Protein AF-A0A967LL56-F1 (afdb_monomer_lite)

Secondary structure (DSSP, 8-state):
-EEEEEEEEEETTTEEEEEEEEEETTEE-GGG-EEEEE-SS--S-TT-

Foldseek 3Di:
DKDKDKDWDDDPPDWIKIWIWMDDPNHTDVVPIDIDTDDDPPDPDPPD

pLDDT: mean 83.0, std 14.74, range [53.34, 97.81]

Sequence (48 aa):
RMIVCFDISHTQGAELVGSAVVFENGEPNKTEYRRFRIRGEWGNDDYR

Radius of gyration: 12.95 Å; chains: 1; bounding box: 30×16×30 Å

Structure (mmCIF, N/CA/C/O backbone):
data_AF-A0A967LL56-F1
#
_entry.id   AF-A0A967LL56-F1
#
loop_
_atom_site.group_PDB
_atom_site.id
_atom_site.type_symbol
_atom_site.label_atom_id
_atom_site.label_alt_id
_atom_site.label_comp_id
_atom_site.label_asym_id
_atom_site.label_entity_id
_atom_site.label_seq_id
_atom_site.pdbx_PDB_ins_code
_atom_site.Cartn_x
_atom_site.Cartn_y
_atom_site.Cartn_z
_atom_site.occupancy
_atom_site.B_iso_or_equiv
_atom_site.auth_seq_id
_atom_site.auth_comp_id
_atom_site.auth_asym_id
_atom_site.auth_atom_id
_atom_site.pdbx_PDB_model_num
ATOM 1 N N . ARG A 1 1 ? -15.753 -6.298 8.306 1.00 85.25 1 ARG A N 1
ATOM 2 C CA . ARG A 1 1 ? -15.585 -5.744 6.934 1.00 85.25 1 ARG A CA 1
ATOM 3 C C . ARG A 1 1 ? -14.145 -5.278 6.797 1.00 85.25 1 ARG A C 1
ATOM 5 O O . ARG A 1 1 ? -13.676 -4.615 7.710 1.00 85.25 1 ARG A O 1
ATOM 12 N N . MET A 1 2 ? -13.471 -5.618 5.702 1.00 93.94 2 MET A N 1
ATOM 13 C CA . MET A 1 2 ? -12.082 -5.230 5.439 1.00 93.94 2 MET A CA 1
ATOM 14 C C . MET A 1 2 ? -12.032 -4.369 4.177 1.00 93.94 2 MET A C 1
ATOM 16 O O . MET A 1 2 ? -12.754 -4.650 3.221 1.00 93.94 2 MET A O 1
ATOM 20 N N . ILE A 1 3 ? -11.206 -3.329 4.195 1.00 96.62 3 ILE A N 1
ATOM 21 C CA . ILE A 1 3 ? -10.910 -2.477 3.043 1.00 96.62 3 ILE A CA 1
ATOM 22 C C . ILE A 1 3 ? -9.395 -2.479 2.873 1.00 96.62 3 ILE A C 1
ATOM 24 O O . ILE A 1 3 ? -8.665 -2.268 3.842 1.00 96.62 3 ILE A O 1
ATOM 28 N N . VAL A 1 4 ? -8.933 -2.723 1.651 1.00 96.75 4 VAL A N 1
ATOM 29 C CA . VAL A 1 4 ? -7.514 -2.674 1.294 1.00 96.75 4 VAL A CA 1
ATOM 30 C C . VAL A 1 4 ? -7.352 -1.663 0.172 1.00 96.75 4 VAL A C 1
ATOM 32 O O . VAL A 1 4 ? -8.016 -1.773 -0.858 1.00 96.75 4 VAL A O 1
ATOM 35 N N . CYS A 1 5 ? -6.483 -0.681 0.382 1.00 95.31 5 CYS A N 1
ATOM 36 C CA . CYS A 1 5 ? -6.174 0.353 -0.596 1.00 95.31 5 CYS A CA 1
ATOM 37 C C . CYS A 1 5 ? -4.742 0.169 -1.081 1.00 95.31 5 CYS A C 1
ATOM 39 O O . CYS A 1 5 ? -3.830 0.090 -0.257 1.00 95.31 5 CYS A O 1
ATOM 41 N N . PHE A 1 6 ? -4.561 0.129 -2.398 1.00 93.44 6 PHE A N 1
ATOM 42 C CA . PHE A 1 6 ? -3.251 0.069 -3.032 1.00 93.44 6 PHE A CA 1
ATOM 43 C C . PHE A 1 6 ? -2.921 1.416 -3.666 1.00 93.44 6 PHE A C 1
ATOM 45 O O . PHE A 1 6 ? -3.777 2.013 -4.315 1.00 93.44 6 PHE A O 1
ATOM 52 N N . ASP A 1 7 ? -1.688 1.868 -3.478 1.00 90.19 7 ASP A N 1
ATOM 53 C CA . ASP A 1 7 ? -1.140 3.059 -4.125 1.00 90.19 7 ASP A CA 1
ATOM 54 C C . ASP A 1 7 ? 0.170 2.700 -4.819 1.00 90.19 7 ASP A C 1
ATOM 56 O O . ASP A 1 7 ? 1.025 2.044 -4.213 1.00 90.19 7 ASP A O 1
ATOM 60 N N . ILE A 1 8 ? 0.307 3.117 -6.078 1.00 86.00 8 ILE A N 1
ATOM 61 C CA . ILE A 1 8 ? 1.522 2.958 -6.873 1.00 86.00 8 ILE A CA 1
ATOM 62 C C . ILE A 1 8 ? 2.125 4.338 -7.076 1.00 86.00 8 ILE A C 1
ATOM 64 O O . ILE A 1 8 ? 1.489 5.254 -7.590 1.00 86.00 8 ILE A O 1
ATOM 68 N N . SER A 1 9 ? 3.369 4.477 -6.640 1.00 84.25 9 SER A N 1
ATOM 69 C CA . SER A 1 9 ? 4.113 5.721 -6.696 1.00 84.25 9 SER A CA 1
ATOM 70 C C . SER A 1 9 ? 5.343 5.563 -7.588 1.00 84.25 9 SER A C 1
ATOM 72 O O . SER A 1 9 ? 6.179 4.674 -7.386 1.00 84.25 9 SER A O 1
ATOM 74 N N . HIS A 1 10 ? 5.484 6.495 -8.529 1.00 78.75 10 HIS A N 1
ATOM 75 C CA . HIS A 1 10 ? 6.633 6.618 -9.417 1.00 78.75 10 HIS A CA 1
ATOM 76 C C . HIS A 1 10 ? 7.590 7.698 -8.919 1.00 78.75 10 HIS A C 1
ATOM 78 O O . HIS A 1 10 ? 7.237 8.874 -8.834 1.00 78.75 10 HIS A O 1
ATOM 84 N N . THR A 1 11 ? 8.834 7.318 -8.625 1.00 71.19 11 THR A N 1
ATOM 85 C CA . THR A 1 11 ? 9.920 8.297 -8.503 1.00 71.19 11 THR A CA 1
ATOM 86 C C . THR A 1 11 ? 10.569 8.467 -9.866 1.00 71.19 11 THR A C 1
ATOM 88 O O . THR A 1 11 ? 10.988 7.487 -10.478 1.00 71.19 11 THR A O 1
ATOM 91 N N . GLN A 1 12 ? 10.601 9.706 -10.365 1.00 59.16 12 GLN A N 1
ATOM 92 C CA . GLN A 1 12 ? 11.061 10.043 -11.711 1.00 59.16 12 GLN A CA 1
ATOM 93 C C . GLN A 1 12 ? 12.532 9.612 -11.894 1.00 59.16 12 GLN A C 1
ATOM 95 O O . GLN A 1 12 ? 13.451 10.352 -11.553 1.00 59.16 12 GLN A O 1
ATOM 100 N N . GLY A 1 13 ? 12.741 8.387 -12.394 1.00 58.34 13 GLY A N 1
ATOM 101 C CA . GLY A 1 13 ? 14.037 7.875 -12.838 1.00 58.34 13 GLY A CA 1
ATOM 102 C C . GLY A 1 13 ? 14.645 6.664 -12.119 1.00 58.34 13 GLY A C 1
ATOM 103 O O . GLY A 1 13 ? 15.746 6.297 -12.517 1.00 58.34 13 GLY A O 1
ATOM 104 N N . ALA A 1 14 ? 14.026 6.022 -11.115 1.00 63.25 14 ALA A N 1
ATOM 105 C CA . ALA A 1 14 ? 14.716 4.883 -10.476 1.00 63.25 14 ALA A CA 1
ATOM 106 C C . ALA A 1 14 ? 13.851 3.776 -9.864 1.00 63.25 14 ALA A C 1
ATOM 108 O O . ALA A 1 14 ? 14.225 2.615 -9.980 1.00 63.25 14 ALA A O 1
ATOM 109 N N . GLU A 1 15 ? 12.741 4.074 -9.187 1.00 69.25 15 GLU A N 1
ATOM 110 C CA . GLU A 1 15 ? 12.074 3.048 -8.375 1.00 69.25 15 GLU A CA 1
ATOM 111 C C . GLU A 1 15 ? 10.551 3.180 -8.406 1.00 69.25 15 GLU A C 1
ATOM 113 O O . GLU A 1 15 ? 9.998 4.205 -7.988 1.00 69.25 15 GLU A O 1
ATOM 118 N N . LEU A 1 16 ? 9.881 2.112 -8.852 1.00 80.31 16 LEU A N 1
ATOM 119 C CA . LEU A 1 16 ? 8.450 1.914 -8.645 1.00 80.31 16 LEU A CA 1
ATOM 120 C C . LEU A 1 16 ? 8.214 1.346 -7.242 1.00 80.31 16 LEU A C 1
ATOM 122 O O . LEU A 1 16 ? 8.779 0.316 -6.849 1.00 80.31 16 LEU A O 1
ATOM 126 N N . VAL A 1 17 ? 7.346 2.004 -6.480 1.00 85.69 17 VAL A N 1
ATOM 127 C CA . VAL A 1 17 ? 6.989 1.577 -5.128 1.00 85.69 17 VAL A CA 1
ATOM 128 C C . VAL A 1 17 ? 5.481 1.440 -5.026 1.00 85.69 17 VAL A C 1
ATOM 130 O O . VAL A 1 17 ? 4.754 2.394 -5.268 1.00 85.69 17 VAL A O 1
ATOM 133 N N . GLY A 1 18 ? 5.025 0.268 -4.593 1.00 90.00 18 GLY A N 1
ATOM 134 C CA . GLY A 1 18 ? 3.640 0.046 -4.196 1.00 90.00 18 GLY A CA 1
ATOM 135 C C . GLY A 1 18 ? 3.475 0.138 -2.680 1.00 90.00 18 GLY A C 1
ATOM 136 O O . GLY A 1 18 ? 4.378 -0.230 -1.921 1.00 90.00 18 GLY A O 1
ATOM 137 N N . SER A 1 19 ? 2.308 0.559 -2.214 1.00 93.62 19 SER A N 1
ATOM 138 C CA . SER A 1 19 ? 1.910 0.455 -0.810 1.00 93.62 19 SER A CA 1
ATOM 139 C C . SER A 1 19 ? 0.508 -0.129 -0.672 1.00 93.62 19 SER A C 1
ATOM 141 O O . SER A 1 19 ? -0.328 0.052 -1.551 1.00 93.62 19 SER A O 1
ATOM 143 N N . ALA A 1 20 ? 0.272 -0.865 0.415 1.00 96.31 20 ALA A N 1
ATOM 144 C CA . ALA A 1 20 ? -1.040 -1.365 0.804 1.00 96.31 20 ALA A CA 1
ATOM 145 C C . ALA A 1 20 ? -1.386 -0.883 2.210 1.00 96.31 20 ALA A C 1
ATOM 147 O O . ALA A 1 20 ? -0.620 -1.086 3.158 1.00 96.31 20 ALA A O 1
ATOM 148 N N . VAL A 1 21 ? -2.563 -0.278 2.324 1.00 96.81 21 VAL A N 1
ATOM 149 C CA . VAL A 1 21 ? -3.132 0.255 3.561 1.00 96.81 21 VAL A CA 1
ATOM 150 C C . VAL A 1 21 ? -4.385 -0.548 3.880 1.00 96.81 21 VAL A C 1
ATOM 152 O O . VAL A 1 21 ? -5.255 -0.693 3.021 1.00 96.81 21 VAL A O 1
ATOM 155 N N . VAL A 1 22 ? -4.479 -1.085 5.094 1.00 97.25 22 VAL A N 1
ATOM 156 C CA . VAL A 1 22 ? -5.581 -1.973 5.487 1.00 97.25 22 VAL A CA 1
ATOM 157 C C . VAL A 1 22 ? -6.425 -1.308 6.561 1.00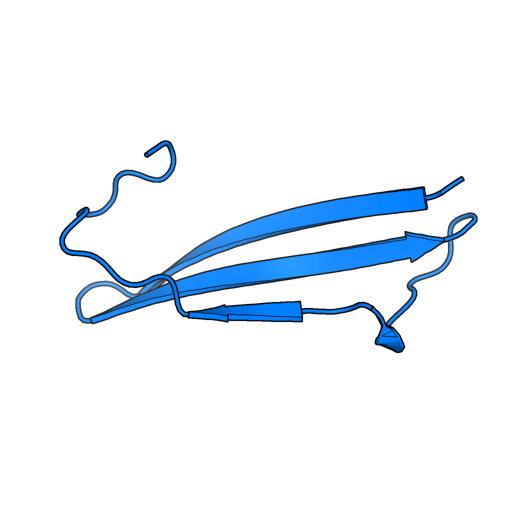 97.25 22 VAL A C 1
ATOM 159 O O . VAL A 1 22 ? -5.900 -0.814 7.555 1.00 97.25 22 VAL A O 1
ATOM 162 N N . PHE A 1 23 ? -7.739 -1.325 6.368 1.00 97.81 23 PHE A N 1
ATOM 163 C CA . PHE A 1 23 ? -8.723 -0.964 7.378 1.00 97.81 23 PHE A CA 1
ATOM 164 C C . PHE A 1 23 ? -9.586 -2.176 7.698 1.00 97.81 23 PHE A C 1
ATOM 166 O O . PHE A 1 23 ? -10.070 -2.875 6.803 1.00 97.81 23 PHE A O 1
ATOM 173 N N . GLU A 1 24 ? -9.831 -2.396 8.980 1.00 97.62 24 GLU A N 1
ATOM 174 C CA . GLU A 1 24 ? -10.680 -3.463 9.476 1.00 97.62 24 GLU A CA 1
ATOM 175 C C . GLU A 1 24 ? -11.754 -2.869 10.384 1.00 97.62 24 GLU A C 1
ATOM 177 O O . GLU A 1 24 ? -11.472 -2.162 11.344 1.00 97.62 24 GLU A O 1
ATOM 182 N N . ASN A 1 25 ? -13.016 -3.119 10.035 1.00 96.50 25 ASN A N 1
ATOM 183 C CA . ASN A 1 25 ? -14.190 -2.603 10.745 1.00 96.50 2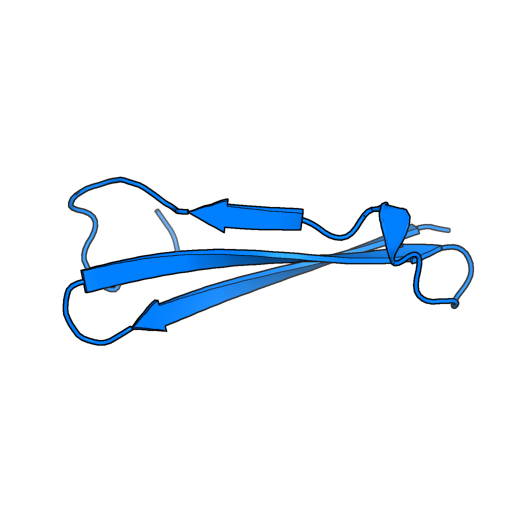5 ASN A CA 1
ATOM 184 C C . ASN A 1 25 ? -14.200 -1.073 10.926 1.00 96.50 25 ASN A C 1
ATOM 186 O O . ASN A 1 25 ? -14.780 -0.568 11.879 1.00 96.50 25 ASN A O 1
ATOM 190 N N . GLY A 1 26 ? -13.613 -0.346 9.971 1.00 94.81 26 GLY A N 1
ATOM 191 C CA . GLY A 1 26 ? -13.555 1.117 9.972 1.00 94.81 26 GLY A CA 1
ATOM 192 C C . GLY A 1 26 ? -12.288 1.698 10.599 1.00 94.81 26 GLY A C 1
ATOM 193 O O . GLY A 1 26 ? -12.040 2.884 10.419 1.00 94.81 26 GLY A O 1
ATOM 194 N N . GLU A 1 27 ? -11.453 0.874 11.236 1.00 97.12 27 GLU A N 1
ATOM 195 C CA . GLU A 1 27 ? -10.219 1.313 11.894 1.00 97.12 27 GLU A CA 1
ATOM 196 C C . GLU A 1 27 ? -8.965 0.910 11.098 1.00 97.12 27 GLU A C 1
ATOM 198 O O . GLU A 1 27 ? -8.943 -0.171 10.498 1.00 97.12 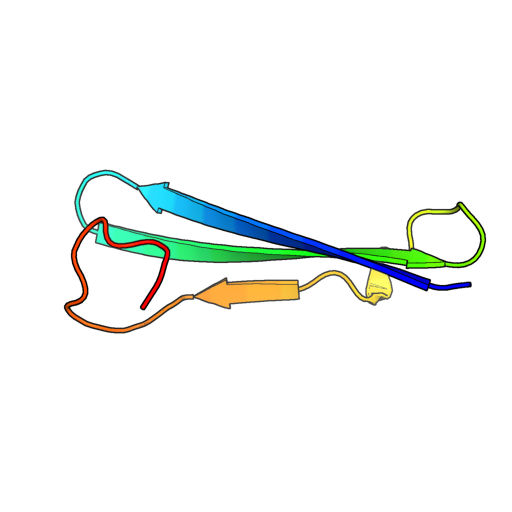27 GLU A O 1
ATOM 203 N N . PRO A 1 28 ? -7.897 1.732 11.079 1.00 96.56 28 PRO A N 1
ATOM 204 C CA . PRO A 1 28 ? -6.656 1.384 10.396 1.00 96.56 28 PRO A CA 1
ATOM 205 C C . PRO A 1 28 ? -5.940 0.211 11.081 1.00 96.56 28 PRO A C 1
ATOM 207 O O . PRO A 1 28 ? -5.520 0.308 12.236 1.00 96.56 28 PRO A O 1
ATOM 210 N N . ASN A 1 29 ? -5.707 -0.872 10.343 1.00 97.19 29 ASN A N 1
ATOM 211 C CA . ASN A 1 29 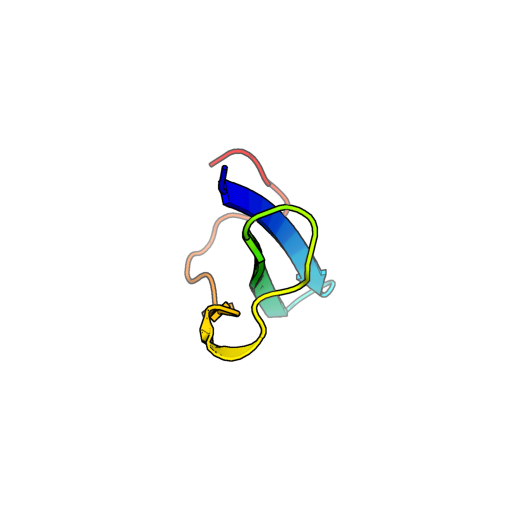? -4.934 -2.020 10.801 1.00 97.19 29 ASN A CA 1
ATOM 212 C C . ASN A 1 29 ? -3.480 -1.920 10.305 1.00 97.19 29 ASN A C 1
ATOM 214 O O . ASN A 1 29 ? -3.108 -2.442 9.253 1.00 97.19 29 ASN A O 1
ATOM 218 N N . LYS A 1 30 ? -2.640 -1.227 11.085 1.00 95.12 30 LYS A N 1
ATOM 219 C CA . LYS A 1 30 ? -1.241 -0.930 10.722 1.00 95.12 30 LYS A CA 1
ATOM 220 C C . LYS A 1 30 ? -0.334 -2.159 10.652 1.00 95.12 30 LYS A C 1
ATOM 222 O O . LYS A 1 30 ? 0.672 -2.103 9.948 1.00 95.12 30 LYS A O 1
ATOM 227 N N . THR A 1 31 ? -0.651 -3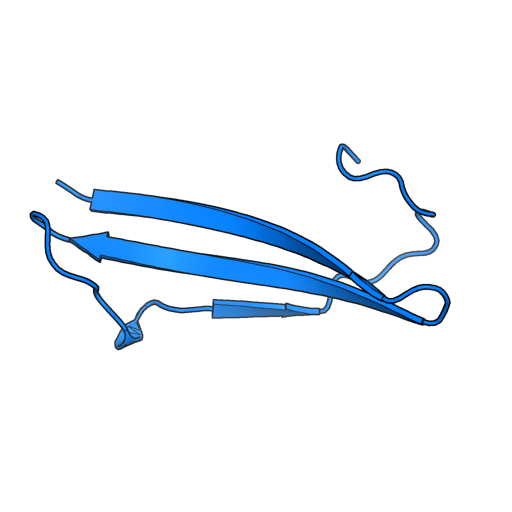.252 11.353 1.00 96.88 31 THR A N 1
ATOM 228 C CA . THR A 1 31 ? 0.173 -4.476 11.304 1.00 96.88 31 THR A CA 1
ATOM 229 C C . THR A 1 31 ? 0.108 -5.142 9.933 1.00 96.88 31 THR A C 1
ATOM 231 O O . THR A 1 31 ? 1.054 -5.811 9.520 1.00 96.88 31 THR A O 1
ATOM 234 N N . GLU A 1 32 ? -0.966 -4.887 9.184 1.00 96.00 32 GLU A N 1
ATOM 235 C CA . GLU A 1 32 ? -1.158 -5.400 7.829 1.00 96.00 32 GLU A CA 1
ATOM 236 C C . GLU A 1 32 ? -0.705 -4.446 6.724 1.00 96.00 32 GLU A C 1
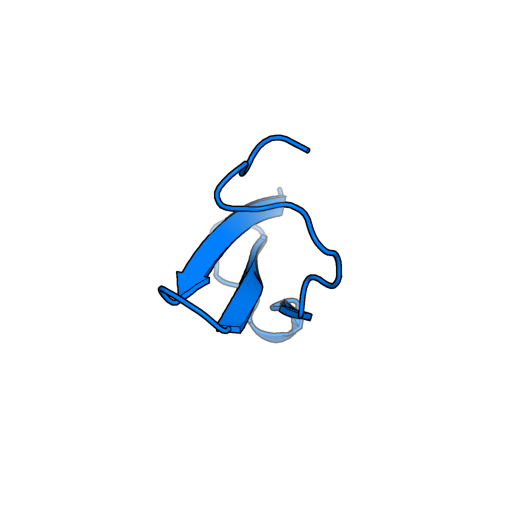ATOM 238 O O . GLU A 1 32 ? -0.851 -4.752 5.542 1.00 96.00 32 GLU A O 1
ATOM 243 N N . TYR A 1 33 ? -0.082 -3.316 7.066 1.00 96.19 33 TYR A N 1
ATOM 244 C CA . TYR A 1 33 ? 0.468 -2.435 6.041 1.00 96.19 33 TYR A CA 1
ATOM 245 C C . TYR A 1 33 ? 1.642 -3.123 5.349 1.00 96.19 33 TYR A C 1
ATOM 247 O O . TYR A 1 33 ? 2.467 -3.793 5.983 1.00 96.19 33 TYR A O 1
ATOM 255 N N . ARG A 1 34 ? 1.736 -2.956 4.032 1.00 95.25 34 ARG A N 1
ATOM 256 C CA . ARG A 1 34 ? 2.839 -3.500 3.235 1.00 95.25 34 ARG A CA 1
ATOM 257 C C . ARG A 1 34 ? 3.374 -2.439 2.292 1.00 95.25 34 ARG A C 1
ATOM 259 O O . ARG A 1 34 ? 2.629 -1.616 1.769 1.00 95.25 34 ARG A O 1
ATOM 266 N N . ARG A 1 35 ? 4.685 -2.480 2.070 1.00 91.69 35 ARG A N 1
ATOM 267 C CA . ARG A 1 35 ? 5.370 -1.709 1.035 1.00 91.69 35 ARG A CA 1
ATOM 268 C C . ARG A 1 35 ? 6.048 -2.692 0.101 1.00 91.69 35 ARG A C 1
ATOM 270 O O . ARG A 1 35 ? 6.731 -3.608 0.555 1.00 91.69 35 ARG A O 1
ATOM 277 N N . PHE A 1 36 ? 5.866 -2.484 -1.189 1.00 87.25 36 PHE A N 1
ATOM 278 C CA . PHE A 1 36 ? 6.388 -3.335 -2.241 1.00 87.25 36 PHE A CA 1
ATOM 279 C C . PHE A 1 36 ? 7.376 -2.525 -3.064 1.00 87.25 36 PHE A C 1
ATOM 281 O O . PHE A 1 36 ? 7.106 -1.384 -3.434 1.00 87.25 36 PHE A O 1
ATOM 288 N N . ARG A 1 37 ? 8.528 -3.122 -3.355 1.00 85.44 37 ARG A N 1
ATOM 289 C CA . ARG A 1 37 ? 9.410 -2.623 -4.405 1.00 85.44 37 ARG A CA 1
ATOM 290 C C . ARG A 1 37 ? 9.034 -3.359 -5.678 1.00 85.44 37 ARG A C 1
ATOM 292 O O . ARG A 1 37 ? 9.178 -4.581 -5.729 1.00 85.44 37 ARG A O 1
ATOM 299 N N . ILE A 1 38 ? 8.515 -2.632 -6.653 1.00 79.62 38 ILE A N 1
ATOM 300 C CA . ILE A 1 38 ? 8.060 -3.205 -7.914 1.00 79.62 38 ILE A CA 1
ATOM 301 C C . ILE A 1 38 ? 9.270 -3.228 -8.843 1.00 79.62 38 ILE A C 1
ATOM 303 O O . ILE A 1 38 ? 9.956 -2.222 -9.011 1.00 79.62 38 ILE A O 1
ATOM 307 N N . ARG A 1 39 ? 9.598 -4.414 -9.362 1.00 74.56 39 ARG A N 1
ATOM 308 C CA . ARG A 1 39 ? 10.778 -4.637 -10.203 1.00 74.56 39 ARG A CA 1
ATOM 309 C C . ARG A 1 39 ? 10.338 -4.923 -11.633 1.00 74.56 39 ARG A C 1
ATOM 311 O O . ARG A 1 39 ? 9.574 -5.857 -11.852 1.00 74.56 39 ARG A O 1
ATOM 318 N N . GLY A 1 40 ? 10.894 -4.184 -12.585 1.00 65.75 40 GLY A N 1
ATOM 319 C CA . GLY A 1 40 ? 10.805 -4.464 -14.016 1.00 65.75 40 GLY A CA 1
ATOM 320 C C . GLY A 1 40 ? 11.038 -3.204 -14.851 1.00 65.75 40 GLY A C 1
ATOM 321 O O . GLY A 1 40 ? 10.917 -2.097 -14.339 1.00 65.75 40 GLY A O 1
ATOM 322 N N . GLU A 1 41 ? 11.374 -3.375 -16.130 1.00 59.62 41 GLU A N 1
ATOM 323 C CA . GLU A 1 41 ? 11.595 -2.281 -17.096 1.00 59.62 41 GLU A CA 1
ATOM 324 C C . GLU A 1 41 ? 10.279 -1.768 -17.707 1.00 59.62 41 GLU A C 1
ATOM 326 O O . GLU A 1 41 ? 10.197 -1.400 -18.878 1.00 59.62 41 GLU A O 1
ATOM 331 N N . TRP A 1 42 ? 9.216 -1.781 -16.913 1.00 60.38 42 TRP A N 1
ATOM 332 C CA . TRP A 1 42 ? 7.952 -1.159 -17.267 1.00 60.38 42 TRP A CA 1
ATOM 333 C C . TRP A 1 42 ? 8.163 0.318 -16.941 1.00 60.38 42 TRP A C 1
ATOM 335 O O . TRP A 1 42 ? 8.561 0.641 -15.826 1.00 60.38 42 TRP A O 1
ATOM 345 N N . GLY A 1 43 ? 8.049 1.209 -17.925 1.00 59.88 43 GLY A N 1
ATOM 346 C CA . GLY A 1 43 ? 8.170 2.651 -17.688 1.00 59.88 43 GLY A CA 1
ATOM 347 C C . GLY A 1 43 ? 7.064 3.178 -16.757 1.00 59.88 43 GLY A C 1
ATOM 348 O O . GLY A 1 43 ? 6.559 2.476 -15.894 1.00 59.88 43 GLY A O 1
ATOM 349 N N . ASN A 1 44 ? 6.622 4.419 -16.955 1.00 57.22 44 ASN A N 1
ATOM 350 C CA . ASN A 1 44 ? 5.465 4.984 -16.236 1.00 57.22 44 ASN A CA 1
ATOM 351 C C . ASN A 1 44 ? 4.115 4.385 -16.719 1.00 57.22 44 ASN A C 1
ATOM 353 O O . ASN A 1 44 ? 3.223 5.128 -17.121 1.00 57.22 44 ASN A O 1
ATOM 357 N N . ASP A 1 45 ? 3.967 3.059 -16.753 1.00 65.44 45 ASP A N 1
ATOM 358 C CA . ASP A 1 45 ? 2.710 2.378 -17.095 1.00 65.44 45 ASP A CA 1
ATOM 359 C C . ASP A 1 45 ? 2.143 1.670 -15.856 1.00 65.44 45 ASP A C 1
ATOM 361 O O . ASP A 1 45 ? 2.495 0.533 -15.557 1.00 65.44 45 ASP A O 1
ATOM 365 N N . ASP A 1 46 ? 1.270 2.370 -15.127 1.00 60.50 46 ASP A N 1
ATOM 366 C CA . ASP A 1 46 ? 0.659 1.931 -13.860 1.00 60.50 46 ASP A CA 1
ATOM 367 C C . ASP A 1 46 ? -0.328 0.750 -13.992 1.00 60.50 46 ASP A C 1
ATOM 369 O O . ASP A 1 46 ? -0.844 0.256 -12.987 1.00 60.50 46 ASP A O 1
ATOM 373 N N . TYR A 1 47 ? -0.644 0.309 -15.215 1.00 64.44 47 TYR A N 1
ATOM 374 C CA . TYR A 1 47 ? -1.684 -0.697 -15.474 1.00 64.44 47 TYR A CA 1
ATOM 375 C C . TYR A 1 47 ? -1.147 -2.099 -15.774 1.00 64.44 47 TYR A C 1
ATOM 377 O O . TYR A 1 47 ? -1.946 -3.012 -16.013 1.00 64.44 47 TYR A O 1
ATOM 385 N N . ARG A 1 48 ? 0.175 -2.275 -15.809 1.00 53.34 48 ARG A N 1
ATOM 386 C CA . ARG A 1 48 ? 0.822 -3.474 -16.343 1.00 53.34 48 ARG A CA 1
ATOM 387 C C . ARG A 1 48 ? 1.747 -4.171 -15.354 1.00 53.34 48 ARG A C 1
ATOM 389 O O . ARG A 1 48 ? 2.445 -3.479 -14.586 1.00 53.34 48 ARG A O 1
#